Protein AF-A0A3S9HM82-F1 (afdb_monomer_lite)

Sequence (109 aa):
MNILPLSKLGRTAAMSWLTVCSAVLIFAYVQQQIPGTPVIFTYCLVALTFPLGLPFGAVVGISMTWLYTNHGLPYHPFGDLVPTWIMMVFAGYLQWFVLLPIALKRFTR

Secondary structure (DSSP, 8-state):
---S-SSHHHHHHHHHHHHHHHHHHHHHHHTTTSTTHHHHHHHHHHHHHTTTHHHHHHHHHHHHHHHHHHH-PPP-TTTTHHHHHHHHHHHHHIIIIIIHHHHHHHH--

Organism: NCBI:txid401471

pLDDT: mean 89.55, std 8.18, range [53.31, 97.69]

Foldseek 3Di:
DPLAQPDPVLNVVLVVLVVQLVVLLVQCVVCVVPPCSLVVSLVSLCVSQPPQLVVQLVVLVVVVVVCCVP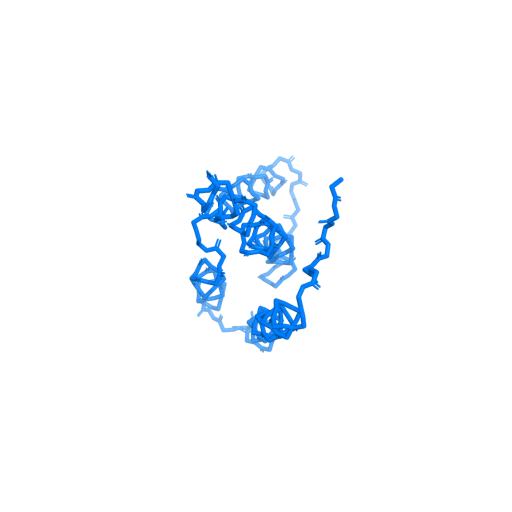VVDDDRSNVSCVVSSVRSSVNSSCVPRPVVVVVVVVVVD

Radius of gyration: 15.98 Å; chains: 1; bounding box: 43×23×45 Å

Structure (mmCIF, N/CA/C/O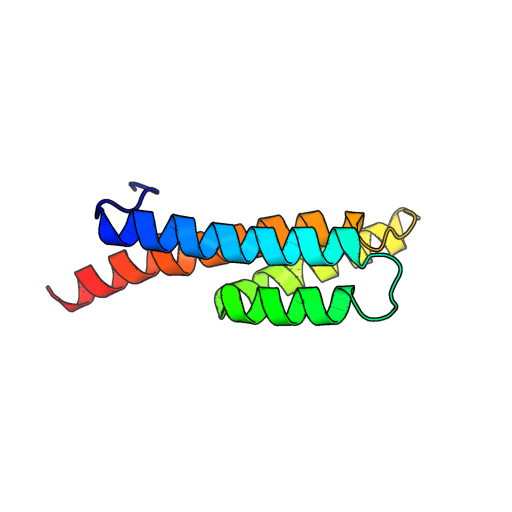 backbone):
data_AF-A0A3S9HM82-F1
#
_entry.id   AF-A0A3S9HM82-F1
#
loop_
_atom_site.group_PDB
_atom_site.id
_atom_site.type_symbol
_atom_site.label_atom_id
_atom_site.label_alt_id
_atom_site.label_comp_id
_atom_site.label_asym_id
_atom_site.label_entity_id
_atom_site.label_seq_id
_atom_site.pdbx_PDB_ins_code
_atom_site.Cartn_x
_atom_site.Cartn_y
_atom_site.Cartn_z
_atom_site.occupancy
_atom_site.B_iso_or_equiv
_atom_site.auth_seq_id
_atom_site.auth_comp_id
_atom_site.auth_asym_id
_atom_site.auth_atom_id
_atom_site.pdbx_PDB_model_num
ATOM 1 N N . MET A 1 1 ? -1.906 -2.134 23.167 1.00 53.31 1 MET A N 1
ATOM 2 C CA . MET A 1 1 ? -2.966 -1.975 22.144 1.00 53.31 1 MET A CA 1
ATOM 3 C C . MET A 1 1 ? -3.043 -3.268 21.350 1.00 53.31 1 MET A C 1
ATOM 5 O O . MET A 1 1 ? -2.026 -3.666 20.803 1.00 53.31 1 MET A O 1
ATOM 9 N N . ASN A 1 2 ? -4.191 -3.949 21.322 1.00 58.06 2 ASN A N 1
ATOM 10 C CA . ASN A 1 2 ? -4.347 -5.152 20.496 1.00 58.06 2 ASN A CA 1
ATOM 11 C C . ASN A 1 2 ? -4.474 -4.730 19.026 1.00 58.06 2 ASN A C 1
ATOM 13 O O . ASN A 1 2 ? -5.405 -4.012 18.679 1.00 58.06 2 ASN A O 1
ATOM 17 N N . ILE A 1 3 ? -3.520 -5.150 18.192 1.00 66.62 3 ILE A N 1
ATOM 18 C CA . ILE A 1 3 ? -3.411 -4.789 16.762 1.00 66.62 3 ILE A CA 1
ATOM 19 C C . ILE A 1 3 ? -4.371 -5.635 15.895 1.00 66.62 3 ILE A C 1
ATOM 21 O O . ILE A 1 3 ? -4.618 -5.338 14.727 1.00 66.62 3 ILE A O 1
ATOM 25 N N . LEU A 1 4 ? -4.936 -6.699 16.471 1.00 70.31 4 LEU A N 1
ATOM 26 C CA . LEU A 1 4 ? -5.835 -7.629 15.793 1.00 70.31 4 LEU A CA 1
ATOM 27 C C . LEU A 1 4 ? -7.310 -7.233 15.988 1.00 70.31 4 LEU A C 1
ATOM 29 O O . LEU A 1 4 ? -7.703 -6.898 17.113 1.00 70.31 4 LEU A O 1
ATOM 33 N N . PRO A 1 5 ? -8.155 -7.330 14.941 1.00 66.62 5 PRO A N 1
ATOM 34 C CA . PRO A 1 5 ? -9.588 -7.116 15.073 1.00 66.62 5 PRO A CA 1
ATOM 35 C C . PRO A 1 5 ? -10.182 -8.181 16.001 1.00 66.62 5 PRO A C 1
ATOM 37 O O . PRO A 1 5 ? -10.157 -9.376 15.713 1.00 66.62 5 PRO A O 1
ATOM 40 N N . LEU A 1 6 ? -10.725 -7.736 17.134 1.00 69.00 6 LEU A N 1
ATOM 41 C CA . LEU A 1 6 ? -11.279 -8.614 18.173 1.00 69.00 6 LEU A CA 1
ATOM 42 C C . LEU A 1 6 ? -12.597 -9.288 17.751 1.00 69.00 6 LEU A C 1
ATOM 44 O O . LEU A 1 6 ? -13.011 -10.267 18.368 1.00 69.00 6 LEU A O 1
ATOM 48 N N . SER A 1 7 ? -13.274 -8.774 16.719 1.00 79.44 7 SER A N 1
ATOM 49 C CA . SER A 1 7 ? -14.535 -9.325 16.219 1.00 79.44 7 SER A CA 1
ATOM 50 C C . SER A 1 7 ? -14.311 -10.270 15.035 1.00 79.44 7 SER A C 1
ATOM 52 O O . SER A 1 7 ? -13.494 -10.003 14.151 1.00 79.44 7 SER A O 1
ATOM 54 N N . LYS A 1 8 ? -15.094 -11.360 14.974 1.00 82.62 8 LYS A N 1
ATOM 55 C CA . LYS A 1 8 ? -15.085 -12.296 13.832 1.00 82.62 8 LYS A CA 1
ATOM 56 C C . LYS A 1 8 ? -15.338 -11.567 12.505 1.00 82.62 8 LYS A C 1
ATOM 58 O O . LYS A 1 8 ? -14.639 -11.830 11.534 1.00 82.62 8 LYS A O 1
ATOM 63 N N . LEU A 1 9 ? -16.265 -10.604 12.510 1.00 86.25 9 LEU A N 1
ATOM 64 C CA . LEU A 1 9 ? -16.599 -9.777 11.348 1.00 86.25 9 LEU A CA 1
ATOM 65 C C . LEU A 1 9 ? -15.434 -8.874 10.907 1.00 86.25 9 LEU A C 1
ATOM 67 O O . LEU A 1 9 ? -15.155 -8.758 9.718 1.00 86.25 9 LEU A O 1
ATOM 71 N N . GLY A 1 10 ? -14.719 -8.260 11.857 1.00 86.38 10 GLY A N 1
ATOM 72 C CA . GLY A 1 10 ? -13.553 -7.431 11.544 1.00 86.38 10 GLY A CA 1
ATOM 73 C C . GLY A 1 10 ? -12.416 -8.254 10.942 1.00 86.38 10 GLY A C 1
ATOM 74 O O . GLY A 1 10 ? -11.750 -7.806 10.016 1.00 86.38 10 GLY A O 1
ATOM 75 N N . ARG A 1 11 ? -12.237 -9.494 11.412 1.00 88.00 11 ARG A N 1
ATOM 76 C CA . ARG A 1 11 ? -11.240 -10.418 10.863 1.00 88.00 11 ARG A CA 1
ATOM 77 C C . ARG A 1 11 ? -11.573 -10.850 9.436 1.00 88.00 11 ARG A C 1
ATOM 79 O O . ARG A 1 11 ? -10.680 -10.851 8.597 1.00 88.00 11 ARG A O 1
ATOM 86 N N . THR A 1 12 ? -12.826 -11.202 9.144 1.00 92.25 12 THR A N 1
ATOM 87 C CA . THR A 1 12 ? -13.232 -11.570 7.776 1.00 92.25 12 THR A CA 1
ATOM 88 C C . THR A 1 12 ? -13.099 -10.392 6.820 1.00 92.25 12 THR A C 1
ATOM 90 O O . THR A 1 12 ? -12.542 -10.567 5.742 1.00 92.25 12 THR A O 1
ATOM 93 N N . ALA A 1 13 ? -13.514 -9.193 7.244 1.00 92.94 13 ALA A N 1
ATOM 94 C CA . ALA A 1 13 ? -13.362 -7.973 6.455 1.00 92.94 13 ALA A CA 1
ATOM 95 C C . ALA A 1 13 ? -11.884 -7.630 6.189 1.00 92.94 13 ALA A C 1
ATOM 97 O O . ALA A 1 13 ? -11.527 -7.274 5.069 1.00 92.94 13 ALA A O 1
ATOM 98 N N . ALA A 1 14 ? -11.008 -7.786 7.189 1.00 91.94 14 ALA A N 1
ATOM 99 C CA . ALA A 1 14 ? -9.570 -7.576 7.024 1.00 91.94 14 ALA A CA 1
ATOM 100 C C . ALA A 1 14 ? -8.948 -8.575 6.041 1.00 91.94 14 ALA A C 1
ATOM 102 O O . ALA A 1 14 ? -8.163 -8.180 5.184 1.00 91.94 14 ALA A O 1
ATOM 103 N N . MET A 1 15 ? -9.325 -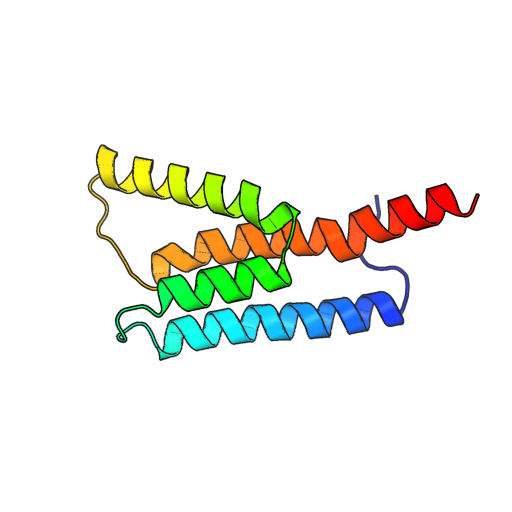9.856 6.122 1.00 94.56 15 MET A N 1
ATOM 104 C CA . MET A 1 15 ? -8.845 -10.878 5.187 1.00 94.56 15 MET A CA 1
ATOM 105 C C . MET A 1 15 ? -9.335 -10.622 3.760 1.00 94.56 15 MET A C 1
ATOM 107 O O . MET A 1 15 ? -8.538 -10.704 2.826 1.00 94.56 15 MET A O 1
ATOM 111 N N . SER A 1 16 ? -10.614 -10.279 3.571 1.00 95.94 16 SER A N 1
ATOM 112 C CA . SER A 1 16 ? -11.142 -9.958 2.240 1.00 95.94 16 SER A CA 1
ATOM 113 C C . SER A 1 16 ? -10.470 -8.716 1.662 1.00 95.94 16 SER A C 1
ATOM 115 O O . SER A 1 16 ? -10.050 -8.730 0.511 1.00 95.94 16 SER A O 1
ATOM 117 N N . TRP A 1 17 ? -10.299 -7.667 2.470 1.00 97.06 17 TRP A N 1
ATOM 118 C CA . TRP A 1 17 ? -9.624 -6.442 2.050 1.00 97.06 17 TRP A CA 1
ATOM 119 C C . TRP A 1 17 ? -8.162 -6.701 1.665 1.00 97.06 17 TRP A C 1
ATOM 121 O O . TRP A 1 17 ? -7.739 -6.306 0.581 1.00 97.06 17 TRP A O 1
ATOM 131 N N . LEU A 1 18 ? -7.419 -7.450 2.488 1.00 96.69 18 LEU A N 1
ATOM 132 C CA . LEU A 1 18 ? -6.032 -7.812 2.192 1.00 96.69 18 LEU A CA 1
ATOM 133 C C . LEU A 1 18 ? -5.929 -8.647 0.910 1.00 96.69 18 LEU A C 1
ATOM 135 O O . LEU A 1 18 ? -5.027 -8.424 0.111 1.00 96.69 18 LEU A O 1
ATOM 139 N N . THR A 1 19 ? -6.881 -9.554 0.680 1.00 97.62 19 THR A N 1
ATOM 140 C CA . THR A 1 19 ? -6.946 -10.346 -0.558 1.00 97.62 19 THR A CA 1
ATOM 141 C C . THR A 1 19 ? -7.090 -9.443 -1.782 1.00 97.62 19 THR A C 1
ATOM 143 O O . THR A 1 19 ? -6.392 -9.641 -2.774 1.00 97.62 19 THR A O 1
ATOM 146 N N . VAL A 1 20 ? -7.936 -8.409 -1.708 1.00 97.62 20 VAL A N 1
ATOM 147 C CA . VAL A 1 20 ? -8.081 -7.421 -2.788 1.00 97.62 20 VAL A CA 1
ATOM 148 C C . VAL A 1 20 ? -6.789 -6.614 -2.971 1.00 97.62 20 VAL A C 1
ATOM 150 O O . VAL A 1 20 ? -6.333 -6.448 -4.101 1.00 97.62 20 VAL A O 1
ATOM 153 N N . CYS A 1 21 ? -6.136 -6.178 -1.889 1.00 96.94 21 CYS A N 1
ATOM 154 C CA . CYS A 1 21 ? -4.835 -5.501 -1.969 1.00 96.94 21 CYS A CA 1
ATOM 155 C C . CYS A 1 21 ? -3.756 -6.378 -2.624 1.00 96.94 21 CYS A C 1
ATOM 157 O O . CYS A 1 21 ? -2.969 -5.885 -3.433 1.00 96.94 21 CYS A O 1
ATOM 159 N N . SER A 1 22 ? -3.716 -7.672 -2.303 1.00 97.62 22 SER A N 1
ATOM 160 C CA . SER A 1 22 ? -2.803 -8.632 -2.928 1.00 97.62 22 SER A CA 1
ATOM 161 C C . SER A 1 22 ? -3.143 -8.877 -4.397 1.00 97.62 22 SER A C 1
ATOM 163 O O . SER A 1 22 ? -2.232 -8.968 -5.214 1.00 97.62 22 SER A O 1
ATOM 165 N N . ALA A 1 23 ? -4.425 -8.920 -4.768 1.00 97.69 23 ALA A N 1
ATOM 166 C CA . ALA A 1 23 ? -4.841 -9.048 -6.164 1.00 97.69 23 ALA A CA 1
ATOM 167 C C . ALA A 1 23 ? -4.353 -7.865 -7.018 1.00 97.69 23 ALA A C 1
ATOM 169 O O . ALA A 1 23 ? -3.876 -8.073 -8.131 1.00 97.69 23 ALA A O 1
ATOM 170 N N . VAL A 1 24 ? -4.387 -6.641 -6.479 1.00 96.75 24 VAL A N 1
ATOM 171 C CA . VAL A 1 24 ? -3.834 -5.445 -7.141 1.00 96.75 24 VAL A CA 1
ATOM 172 C C . VAL A 1 24 ? -2.316 -5.564 -7.348 1.00 96.75 24 VAL A C 1
ATOM 174 O O . VAL A 1 24 ? -1.810 -5.197 -8.408 1.00 96.75 24 VAL A O 1
ATOM 177 N N . LEU A 1 25 ? -1.584 -6.131 -6.383 1.00 96.38 25 LEU A N 1
ATOM 178 C CA . LEU A 1 25 ? -0.144 -6.382 -6.523 1.00 96.38 25 LEU A CA 1
ATOM 179 C C . LEU A 1 25 ? 0.159 -7.457 -7.577 1.00 96.38 25 LEU A C 1
ATOM 181 O O . LEU A 1 25 ? 1.047 -7.274 -8.406 1.00 96.38 25 LEU A O 1
ATOM 185 N N . ILE A 1 26 ? -0.599 -8.556 -7.579 1.00 97.00 26 ILE A N 1
ATOM 186 C CA . ILE A 1 26 ? -0.472 -9.623 -8.582 1.00 97.00 26 ILE A CA 1
ATOM 187 C C . ILE A 1 26 ? -0.782 -9.076 -9.979 1.00 97.00 26 ILE A C 1
ATOM 189 O O . ILE A 1 26 ? -0.053 -9.362 -10.925 1.00 97.00 26 ILE A O 1
ATOM 193 N N . PHE A 1 27 ? -1.820 -8.247 -10.111 1.00 95.81 27 PHE A N 1
ATOM 194 C CA . PHE A 1 27 ? -2.138 -7.562 -11.360 1.00 95.81 27 PHE A CA 1
ATOM 195 C C . PHE A 1 27 ? -0.953 -6.725 -11.860 1.00 95.81 27 PHE A C 1
ATOM 197 O O . PHE A 1 27 ? -0.571 -6.851 -13.022 1.00 95.81 27 PHE A O 1
ATOM 204 N N . ALA A 1 28 ? -0.325 -5.935 -10.983 1.00 95.62 28 ALA A N 1
ATOM 205 C CA . ALA A 1 28 ? 0.855 -5.151 -11.344 1.00 95.62 28 ALA A CA 1
ATOM 206 C C . ALA A 1 28 ? 2.048 -6.023 -11.763 1.00 95.62 28 ALA A C 1
ATOM 208 O O . ALA A 1 28 ? 2.763 -5.658 -12.693 1.00 95.62 28 ALA A O 1
ATOM 209 N N . TYR A 1 29 ? 2.240 -7.182 -11.128 1.00 96.00 29 TYR A N 1
ATOM 210 C CA . TYR A 1 29 ? 3.284 -8.137 -11.505 1.00 96.00 29 TYR A CA 1
ATOM 211 C C . TYR A 1 29 ? 3.056 -8.722 -12.903 1.00 96.00 29 TYR A C 1
ATOM 213 O O . TYR A 1 29 ? 3.960 -8.723 -13.739 1.00 96.00 29 TYR A O 1
ATOM 221 N N . VAL A 1 30 ? 1.835 -9.191 -13.175 1.00 96.88 30 VAL A N 1
ATOM 222 C CA . VAL A 1 30 ? 1.471 -9.787 -14.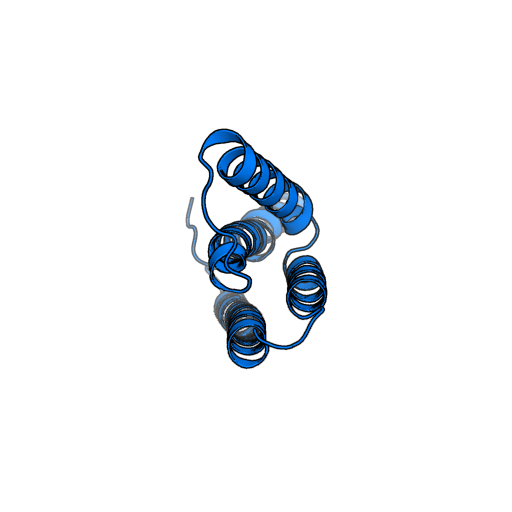469 1.00 96.88 30 VAL A CA 1
ATOM 223 C C . VAL A 1 30 ? 1.550 -8.748 -15.589 1.00 96.88 30 VAL A C 1
ATOM 225 O O . VAL A 1 30 ? 2.044 -9.050 -16.671 1.00 96.88 30 VAL A O 1
ATOM 228 N N . GLN A 1 31 ? 1.121 -7.512 -15.324 1.00 95.25 31 GLN A N 1
ATOM 229 C CA . GLN A 1 31 ? 1.051 -6.435 -16.316 1.00 95.25 31 GLN A CA 1
ATOM 230 C C . GLN A 1 31 ? 2.262 -5.492 -16.300 1.00 95.25 31 GLN A C 1
ATOM 232 O O . GLN A 1 31 ? 2.189 -4.381 -16.828 1.00 95.25 31 GLN A O 1
ATOM 237 N N . GLN A 1 32 ? 3.392 -5.910 -15.724 1.00 92.75 32 GLN A N 1
ATOM 238 C CA . GLN A 1 32 ? 4.577 -5.057 -15.558 1.00 92.75 32 GLN A CA 1
ATOM 239 C C . GLN A 1 32 ? 5.185 -4.547 -16.879 1.00 92.75 32 GLN A C 1
ATOM 241 O O . GLN A 1 32 ? 5.930 -3.572 -16.867 1.00 92.75 32 GLN A O 1
ATOM 246 N N . GLN A 1 33 ? 4.878 -5.191 -18.012 1.00 92.50 33 GLN A N 1
ATOM 247 C CA . GLN A 1 33 ? 5.350 -4.779 -19.340 1.00 92.50 33 GLN A CA 1
ATOM 248 C C . GLN A 1 33 ? 4.431 -3.756 -20.026 1.00 92.50 33 GLN A C 1
ATOM 250 O O . GLN A 1 33 ? 4.848 -3.132 -21.000 1.00 92.50 33 GLN A O 1
ATOM 255 N N . ILE A 1 34 ? 3.192 -3.576 -19.550 1.00 93.31 34 ILE A N 1
ATOM 256 C CA . ILE A 1 34 ? 2.242 -2.639 -20.156 1.00 93.31 34 ILE A CA 1
ATOM 257 C C . ILE A 1 34 ? 2.516 -1.219 -19.634 1.00 93.31 34 ILE A C 1
ATOM 259 O O . ILE A 1 34 ? 2.465 -0.986 -18.419 1.00 93.31 34 ILE A O 1
ATOM 263 N N . PRO A 1 35 ? 2.758 -0.237 -20.523 1.00 89.69 35 PRO A N 1
ATOM 264 C CA . PRO A 1 35 ? 2.866 1.161 -20.127 1.00 89.69 35 PRO A CA 1
ATOM 265 C C . PRO A 1 35 ? 1.585 1.633 -19.421 1.00 89.69 35 PRO A C 1
ATOM 267 O O . PRO A 1 35 ? 0.484 1.460 -19.934 1.00 89.69 35 PRO A O 1
ATOM 270 N N . GLY A 1 36 ? 1.723 2.240 -18.240 1.00 89.38 36 GLY A N 1
ATOM 271 C CA . GLY A 1 36 ? 0.594 2.761 -17.454 1.00 89.38 36 GLY A CA 1
ATOM 272 C C . GLY A 1 36 ? 0.096 1.854 -16.322 1.00 89.38 36 GLY A C 1
ATOM 273 O O . GLY A 1 36 ? -0.629 2.333 -15.449 1.00 89.38 36 GLY A O 1
ATOM 274 N N . THR A 1 37 ? 0.545 0.596 -16.240 1.00 93.50 37 THR A N 1
ATOM 275 C CA . THR A 1 37 ? 0.239 -0.300 -15.107 1.00 93.50 37 THR A CA 1
ATOM 276 C C . THR A 1 37 ? 0.569 0.314 -13.734 1.00 93.50 37 THR A C 1
ATOM 278 O O . THR A 1 37 ? -0.286 0.226 -12.849 1.00 93.50 37 THR A O 1
ATOM 281 N N . PRO A 1 38 ? 1.717 1.000 -13.524 1.00 91.50 38 PRO A N 1
ATOM 282 C CA . PRO A 1 38 ? 2.028 1.640 -12.238 1.00 91.50 38 PRO A CA 1
ATOM 283 C C . PRO A 1 38 ? 0.989 2.680 -11.796 1.00 91.50 38 PRO A C 1
ATOM 285 O O . PRO A 1 38 ? 0.687 2.810 -10.608 1.00 91.50 38 PRO A O 1
ATOM 288 N N . VAL A 1 39 ? 0.409 3.405 -12.756 1.00 91.88 39 VAL A N 1
ATOM 289 C CA . VAL A 1 39 ? -0.588 4.451 -12.502 1.00 91.88 39 VAL A CA 1
ATOM 290 C C . VAL A 1 39 ? -1.905 3.822 -12.053 1.00 91.88 39 VAL A C 1
ATOM 292 O O . VAL A 1 39 ? -2.449 4.204 -11.019 1.00 91.88 39 VAL A O 1
ATOM 295 N N . ILE A 1 40 ? -2.380 2.805 -12.781 1.00 95.12 40 ILE A N 1
ATOM 296 C CA . ILE A 1 40 ? -3.598 2.055 -12.429 1.00 95.12 40 ILE A CA 1
ATOM 297 C C . ILE A 1 40 ? -3.437 1.398 -11.056 1.00 95.12 40 ILE A C 1
ATOM 299 O O . ILE A 1 40 ? -4.305 1.548 -10.197 1.00 95.12 40 ILE A O 1
ATOM 303 N N . PHE A 1 41 ? -2.301 0.733 -10.824 1.00 94.88 41 PHE A N 1
ATOM 304 C CA . PHE A 1 41 ? -1.950 0.144 -9.535 1.00 94.88 41 PHE A CA 1
ATOM 305 C C . PHE A 1 41 ? -2.068 1.168 -8.400 1.00 94.88 41 PHE A C 1
ATOM 307 O O . PHE A 1 41 ? -2.731 0.907 -7.395 1.00 94.88 41 PHE A O 1
ATOM 314 N N . THR A 1 42 ? -1.481 2.352 -8.587 1.00 92.19 42 THR A N 1
ATOM 315 C CA . THR A 1 42 ? -1.479 3.406 -7.569 1.00 92.19 42 THR A CA 1
ATOM 316 C C . THR A 1 42 ? -2.889 3.920 -7.289 1.00 92.19 42 THR A C 1
ATOM 318 O O . THR A 1 42 ? -3.267 4.030 -6.125 1.00 92.19 42 THR A O 1
ATOM 321 N N . TYR A 1 43 ? -3.711 4.163 -8.315 1.00 94.19 43 TYR A N 1
ATOM 322 C CA . TYR A 1 43 ? -5.100 4.595 -8.119 1.00 94.19 43 TYR A CA 1
ATOM 323 C C . TYR A 1 43 ? -5.954 3.548 -7.397 1.00 94.19 43 TYR A C 1
ATOM 325 O O . TYR A 1 43 ? -6.675 3.891 -6.458 1.00 94.19 43 TYR A O 1
ATOM 333 N N . CYS A 1 44 ? -5.850 2.273 -7.784 1.00 96.00 44 CYS A N 1
ATOM 334 C CA . CYS A 1 44 ? -6.549 1.186 -7.101 1.00 96.00 44 CYS A CA 1
ATOM 335 C C . CYS A 1 44 ? -6.120 1.088 -5.634 1.00 96.00 44 CYS A C 1
ATOM 337 O O . CYS A 1 44 ? -6.959 0.960 -4.742 1.00 96.00 44 CYS A O 1
ATOM 339 N N . LEU A 1 45 ? -4.816 1.185 -5.371 1.00 95.31 45 LEU A N 1
ATOM 340 C CA . LEU A 1 45 ? -4.290 1.088 -4.020 1.00 95.31 45 LEU A CA 1
ATOM 341 C C . LEU A 1 45 ? -4.699 2.286 -3.159 1.00 95.31 45 LEU A C 1
ATOM 343 O O . LEU A 1 45 ? -5.092 2.095 -2.008 1.00 95.31 45 LEU A O 1
ATOM 347 N N . VAL A 1 46 ? -4.683 3.501 -3.716 1.00 94.44 46 VAL A N 1
ATOM 348 C CA . VAL A 1 46 ? -5.199 4.709 -3.059 1.00 94.44 46 VAL A CA 1
ATOM 349 C C . VAL A 1 46 ? -6.667 4.525 -2.697 1.00 94.44 46 VAL A C 1
ATOM 351 O O . VAL A 1 46 ? -7.020 4.753 -1.548 1.00 94.44 46 VAL A O 1
ATOM 354 N N . ALA A 1 47 ? -7.510 4.044 -3.613 1.00 95.19 47 ALA A N 1
ATOM 355 C CA . ALA A 1 47 ? -8.928 3.819 -3.326 1.00 95.19 47 ALA A CA 1
ATOM 356 C C . ALA A 1 47 ? -9.147 2.840 -2.155 1.00 95.19 47 ALA A C 1
ATOM 358 O O . ALA A 1 47 ? -10.019 3.061 -1.318 1.00 95.19 47 ALA A O 1
ATOM 359 N N . LEU A 1 48 ? -8.322 1.791 -2.050 1.00 94.75 48 LEU A N 1
ATOM 360 C CA . LEU A 1 48 ? -8.407 0.793 -0.974 1.00 94.75 48 LEU A CA 1
ATOM 361 C C . LEU A 1 48 ? -7.876 1.290 0.379 1.00 94.75 48 LEU A C 1
ATOM 363 O O . LEU A 1 48 ? -8.272 0.771 1.425 1.00 94.75 48 LEU A O 1
ATOM 367 N N . THR A 1 49 ? -6.963 2.260 0.368 1.00 95.38 49 THR A N 1
ATOM 368 C CA . THR A 1 49 ? -6.210 2.716 1.551 1.00 95.38 49 THR A CA 1
ATOM 369 C C . THR A 1 49 ? -6.539 4.157 1.955 1.00 95.38 49 THR A C 1
ATOM 371 O O . THR A 1 49 ? -6.002 4.658 2.942 1.00 95.38 49 THR A O 1
ATOM 374 N N . PHE A 1 50 ? -7.428 4.831 1.224 1.00 92.44 50 PHE A N 1
ATOM 375 C CA . PHE A 1 50 ? -7.841 6.208 1.482 1.00 92.44 50 PHE A CA 1
ATOM 376 C C . PHE A 1 50 ? -8.475 6.370 2.875 1.00 92.44 50 PHE A C 1
ATOM 378 O O . PHE A 1 50 ? -9.252 5.501 3.275 1.00 92.44 50 PHE A O 1
ATOM 385 N N . PRO A 1 51 ? -8.260 7.504 3.575 1.00 92.56 51 PRO A N 1
ATOM 386 C CA . PRO A 1 51 ? -7.381 8.626 3.210 1.00 92.56 51 PRO A CA 1
ATOM 387 C C . PRO A 1 51 ? -5.894 8.453 3.532 1.00 92.56 51 PRO A C 1
ATOM 389 O O . PRO A 1 51 ? -5.072 9.074 2.862 1.00 92.56 51 PRO A O 1
ATOM 392 N N . LEU A 1 52 ? -5.517 7.639 4.522 1.00 90.19 52 LEU A N 1
ATOM 393 C CA . LEU A 1 52 ? -4.133 7.572 5.010 1.00 90.19 52 LEU A CA 1
ATOM 394 C C . LEU A 1 52 ? -3.156 6.982 3.991 1.00 90.19 52 LEU A C 1
ATOM 396 O O . LEU A 1 52 ? -1.968 7.279 4.053 1.00 90.19 52 LEU A O 1
ATOM 400 N N . GLY A 1 53 ? -3.624 6.216 3.010 1.00 84.25 53 GLY A N 1
ATOM 401 C CA . GLY A 1 53 ? -2.779 5.723 1.927 1.00 84.25 53 GLY A CA 1
ATOM 402 C C . GLY A 1 53 ? -2.070 6.825 1.137 1.00 84.25 53 GLY A C 1
ATOM 403 O O . GLY A 1 53 ? -0.918 6.647 0.758 1.00 84.25 53 GLY A O 1
ATOM 404 N N . LEU A 1 54 ? -2.713 7.980 0.926 1.00 88.75 54 LEU A N 1
ATOM 405 C CA . LEU A 1 54 ? -2.147 9.091 0.150 1.00 88.75 54 LEU A CA 1
ATOM 406 C C . LEU A 1 54 ? -0.868 9.685 0.760 1.00 88.75 54 LEU A C 1
ATOM 408 O O . LEU A 1 54 ? 0.151 9.693 0.069 1.00 88.75 54 LEU A O 1
ATOM 412 N N . PRO A 1 55 ? -0.864 10.174 2.019 1.00 92.12 55 PRO A N 1
ATOM 413 C CA . PRO A 1 55 ? 0.341 10.753 2.605 1.00 92.12 55 PRO A CA 1
ATOM 414 C C . PRO A 1 55 ? 1.475 9.729 2.716 1.00 92.12 55 PRO A C 1
ATOM 416 O O . PRO A 1 55 ? 2.621 10.068 2.436 1.00 92.12 55 PRO A O 1
ATOM 419 N N . PHE A 1 56 ? 1.177 8.468 3.047 1.00 89.81 56 PHE A N 1
ATOM 420 C CA . PHE A 1 56 ? 2.203 7.423 3.107 1.00 89.81 56 PHE A CA 1
ATOM 421 C C . PHE A 1 56 ? 2.759 7.072 1.722 1.00 89.81 56 PHE A C 1
ATOM 423 O O . PHE A 1 56 ? 3.973 6.953 1.569 1.00 89.81 56 PHE A O 1
ATOM 430 N N . GLY A 1 57 ? 1.903 6.968 0.703 1.00 88.31 57 GLY A N 1
ATOM 431 C CA . GLY A 1 57 ? 2.330 6.760 -0.680 1.00 88.31 57 GLY A CA 1
ATOM 432 C C . GLY A 1 57 ? 3.200 7.907 -1.199 1.00 88.31 57 GLY A C 1
ATOM 433 O O . GLY A 1 57 ? 4.237 7.661 -1.810 1.00 88.31 57 GLY A O 1
ATOM 434 N N . ALA A 1 58 ? 2.839 9.157 -0.887 1.00 90.25 58 ALA A N 1
ATOM 435 C CA . ALA A 1 58 ? 3.627 10.334 -1.252 1.00 90.25 58 ALA A CA 1
ATOM 436 C C . ALA A 1 58 ? 5.017 10.324 -0.600 1.00 90.25 58 ALA A C 1
ATOM 438 O O . ALA A 1 58 ? 6.012 10.563 -1.281 1.00 90.25 58 ALA A O 1
ATOM 439 N N . VAL A 1 59 ? 5.100 9.992 0.695 1.00 92.88 59 VAL A N 1
ATOM 440 C CA . VAL A 1 59 ? 6.383 9.863 1.405 1.00 92.88 59 VAL A CA 1
ATOM 441 C C . VAL A 1 59 ? 7.270 8.819 0.730 1.00 92.88 59 VAL A C 1
ATOM 443 O O . VAL A 1 59 ? 8.423 9.117 0.430 1.00 92.88 59 VAL A O 1
ATOM 446 N N . VAL A 1 60 ? 6.734 7.634 0.421 1.00 90.81 60 VAL A N 1
ATOM 447 C CA . VAL A 1 60 ? 7.507 6.585 -0.263 1.00 90.81 60 VAL A CA 1
ATOM 448 C C . VAL A 1 60 ? 7.961 7.040 -1.649 1.00 90.81 60 VAL A C 1
ATOM 450 O O . VAL A 1 60 ? 9.131 6.867 -1.982 1.00 90.81 60 VAL A O 1
ATOM 453 N N . GLY A 1 61 ? 7.083 7.670 -2.434 1.00 88.44 61 GLY A N 1
ATOM 454 C CA . GLY A 1 61 ? 7.428 8.181 -3.762 1.00 88.44 61 GLY A CA 1
ATOM 455 C C . GLY A 1 61 ? 8.557 9.217 -3.728 1.00 88.44 61 GLY A C 1
ATOM 456 O O . GLY A 1 61 ? 9.489 9.144 -4.531 1.00 88.44 61 GLY A O 1
ATOM 457 N N . ILE A 1 62 ? 8.524 10.139 -2.761 1.00 91.88 62 ILE A N 1
ATOM 458 C CA . ILE A 1 62 ? 9.588 11.132 -2.552 1.00 91.88 62 ILE A CA 1
ATOM 459 C C . ILE A 1 62 ? 10.894 10.441 -2.144 1.00 91.88 62 ILE A C 1
ATOM 461 O O . ILE A 1 62 ? 11.942 10.730 -2.722 1.00 91.88 62 ILE A O 1
ATOM 465 N N . SER A 1 63 ? 10.845 9.502 -1.193 1.00 90.56 63 SER A N 1
ATOM 466 C CA . SER A 1 63 ? 12.029 8.759 -0.743 1.00 90.56 63 SER A CA 1
ATOM 467 C C . SER A 1 63 ? 12.672 7.946 -1.867 1.00 90.56 63 SER A C 1
ATOM 469 O O . SER A 1 63 ? 13.893 7.961 -2.006 1.00 90.56 63 SER A O 1
ATOM 471 N N . MET A 1 64 ? 11.869 7.283 -2.702 1.00 88.00 64 MET A N 1
ATOM 472 C CA . MET A 1 64 ? 12.362 6.514 -3.847 1.00 88.00 64 MET A CA 1
ATOM 473 C C . MET A 1 64 ? 12.973 7.427 -4.912 1.00 88.00 64 MET A C 1
ATOM 475 O O . MET A 1 64 ? 14.082 7.178 -5.375 1.00 88.00 64 MET A O 1
ATOM 479 N N . THR A 1 65 ? 12.322 8.551 -5.223 1.00 87.69 65 THR A N 1
ATOM 480 C CA . THR A 1 65 ? 12.865 9.558 -6.153 1.00 87.69 65 THR A CA 1
ATOM 481 C C . THR A 1 65 ? 14.216 10.094 -5.677 1.00 87.69 65 THR A C 1
ATOM 483 O O . THR A 1 65 ? 15.157 10.216 -6.465 1.00 87.69 65 THR A O 1
ATOM 486 N N . TRP A 1 66 ? 14.340 10.378 -4.378 1.00 90.31 66 TRP A N 1
ATOM 487 C CA . TRP A 1 66 ? 15.599 10.805 -3.774 1.00 90.31 66 TRP A CA 1
ATOM 488 C C . TRP A 1 66 ? 16.684 9.724 -3.892 1.00 90.31 66 TRP A C 1
ATOM 490 O O . TRP A 1 66 ? 17.817 10.049 -4.247 1.00 90.31 66 TRP A O 1
ATOM 500 N N . LEU A 1 67 ? 16.343 8.449 -3.673 1.00 87.94 67 LEU A N 1
ATOM 501 C CA . LEU A 1 67 ? 17.272 7.326 -3.833 1.00 87.94 67 LEU A CA 1
ATOM 502 C C . LEU A 1 67 ? 17.767 7.183 -5.279 1.00 87.94 67 LEU A C 1
ATOM 504 O O . LEU A 1 67 ? 18.976 7.107 -5.490 1.00 87.94 6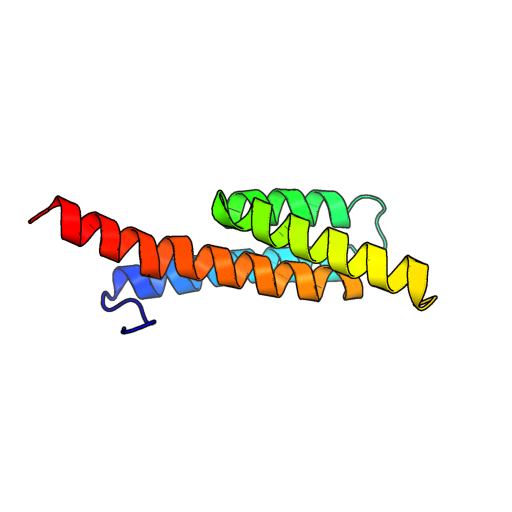7 LEU A O 1
ATOM 508 N N . TYR A 1 68 ? 16.878 7.205 -6.278 1.00 88.12 68 TYR A N 1
ATOM 509 C CA . TYR A 1 68 ? 17.287 7.100 -7.687 1.00 88.12 68 TYR A CA 1
ATOM 510 C C . TYR A 1 68 ? 18.191 8.259 -8.108 1.00 88.12 68 TYR A C 1
ATOM 512 O O . TYR A 1 68 ? 19.214 8.043 -8.754 1.00 88.12 68 TYR A O 1
ATOM 520 N N . THR A 1 69 ? 17.844 9.480 -7.692 1.00 88.44 69 THR A N 1
ATOM 521 C CA . THR A 1 69 ? 18.571 10.691 -8.093 1.00 88.44 69 THR A CA 1
ATOM 522 C C . THR A 1 69 ? 19.966 10.764 -7.466 1.00 88.44 69 THR A C 1
ATOM 524 O O . THR A 1 69 ? 20.909 11.174 -8.136 1.00 88.44 69 THR A O 1
ATOM 527 N N . ASN A 1 70 ? 20.122 10.362 -6.198 1.00 91.44 70 ASN A N 1
ATOM 528 C CA . ASN A 1 70 ? 21.389 10.520 -5.470 1.00 91.44 70 ASN A CA 1
ATOM 529 C C . ASN A 1 70 ? 22.289 9.277 -5.496 1.00 91.44 70 ASN A C 1
ATOM 531 O O . ASN A 1 70 ? 23.501 9.406 -5.341 1.00 91.44 70 ASN A O 1
ATOM 535 N N . HIS A 1 71 ? 21.723 8.082 -5.685 1.00 88.75 71 HIS A N 1
ATOM 536 C CA . HIS A 1 71 ? 22.470 6.820 -5.632 1.00 88.75 71 HIS A CA 1
ATOM 537 C C . HIS A 1 71 ? 22.542 6.079 -6.974 1.00 88.75 71 HIS A C 1
ATOM 539 O O . HIS A 1 71 ? 23.135 5.004 -7.032 1.00 88.75 71 HIS A O 1
ATOM 545 N N . GLY A 1 72 ? 21.970 6.632 -8.052 1.00 85.75 72 GLY A N 1
ATOM 546 C CA . GLY A 1 72 ? 22.081 6.072 -9.405 1.00 85.75 72 GLY A CA 1
ATOM 547 C C . GLY A 1 72 ? 21.465 4.679 -9.557 1.00 85.75 72 GLY A C 1
ATOM 548 O O . GLY A 1 72 ? 21.900 3.899 -10.403 1.00 85.75 72 GLY A O 1
ATOM 549 N N . LEU A 1 73 ? 20.487 4.339 -8.712 1.00 84.31 73 LEU A N 1
ATOM 550 C CA . LEU A 1 73 ? 19.828 3.037 -8.751 1.00 84.31 73 LEU A CA 1
ATOM 551 C C . LEU A 1 73 ? 18.999 2.891 -10.042 1.00 84.31 73 LEU A C 1
ATOM 553 O O . LEU A 1 73 ? 18.318 3.842 -10.436 1.00 84.31 73 LEU A O 1
ATOM 557 N N . PRO A 1 74 ? 19.027 1.719 -10.702 1.00 84.25 74 PRO A N 1
ATOM 558 C CA . PRO A 1 74 ? 18.195 1.468 -11.871 1.00 84.25 74 PRO A CA 1
ATOM 559 C C . PRO A 1 74 ? 16.712 1.411 -11.482 1.00 84.25 74 PRO A C 1
ATOM 561 O O . PRO A 1 74 ? 16.348 0.835 -10.457 1.00 84.25 74 PRO A O 1
ATOM 564 N N . TYR A 1 75 ? 15.858 1.992 -12.326 1.00 81.81 75 TYR A N 1
ATOM 565 C CA . TYR A 1 75 ? 14.404 1.941 -12.172 1.00 81.81 75 TYR A CA 1
ATOM 566 C C . TYR A 1 75 ? 13.862 0.559 -12.560 1.00 81.81 75 TYR A C 1
ATOM 568 O O . TYR A 1 75 ? 14.131 0.062 -13.658 1.00 81.81 75 TYR A O 1
ATOM 576 N N . HIS A 1 76 ? 13.056 -0.036 -11.683 1.00 84.88 76 HIS A N 1
ATOM 577 C CA . HIS A 1 76 ? 12.397 -1.321 -11.886 1.00 84.88 76 HIS A CA 1
ATOM 578 C C . HIS A 1 76 ? 10.873 -1.169 -11.736 1.00 84.88 76 HIS A C 1
ATOM 580 O O . HIS A 1 76 ? 10.369 -1.144 -10.612 1.00 84.88 76 HIS A O 1
ATOM 586 N N . PRO A 1 77 ? 10.100 -1.179 -12.845 1.00 81.19 77 PRO A N 1
ATOM 587 C CA . PRO A 1 77 ? 8.678 -0.822 -12.845 1.00 81.19 77 PRO A CA 1
ATOM 588 C C . PRO A 1 77 ? 7.809 -1.548 -11.816 1.00 81.19 77 PRO A C 1
ATOM 590 O O . PRO A 1 77 ? 6.890 -0.947 -11.271 1.00 81.19 77 PRO A O 1
ATOM 593 N N . PHE A 1 78 ? 8.076 -2.831 -11.550 1.00 89.19 78 PHE A N 1
ATOM 594 C CA . PHE A 1 78 ? 7.363 -3.600 -10.526 1.00 89.19 78 PHE A CA 1
ATOM 595 C C . PHE A 1 78 ? 8.049 -3.550 -9.156 1.00 89.19 78 PHE A C 1
ATOM 597 O O . PHE A 1 78 ? 7.378 -3.369 -8.141 1.00 89.19 78 PHE A O 1
ATOM 604 N N . GLY A 1 79 ? 9.377 -3.709 -9.118 1.00 89.44 79 GLY A N 1
ATOM 605 C CA . GLY A 1 79 ? 10.142 -3.746 -7.867 1.00 89.44 79 GLY A CA 1
ATOM 606 C C . GLY A 1 79 ? 9.943 -2.483 -7.030 1.00 89.44 79 GLY A C 1
ATOM 607 O O . GLY A 1 79 ? 9.750 -2.566 -5.819 1.00 89.44 79 GLY A O 1
ATOM 608 N N . ASP A 1 80 ? 9.852 -1.339 -7.699 1.00 89.06 80 ASP A N 1
ATOM 609 C CA . ASP A 1 80 ? 9.693 -0.025 -7.077 1.00 89.06 80 ASP A CA 1
ATOM 610 C C . ASP A 1 80 ? 8.274 0.209 -6.522 1.00 89.06 80 ASP A C 1
ATOM 612 O O . ASP A 1 80 ? 8.052 1.077 -5.674 1.00 89.06 80 ASP A O 1
ATOM 616 N N . LEU A 1 81 ? 7.294 -0.601 -6.943 1.00 91.44 81 LEU A N 1
ATOM 617 C CA . LEU A 1 81 ? 5.921 -0.552 -6.431 1.00 91.44 81 LEU A CA 1
ATOM 618 C C . LEU A 1 81 ? 5.751 -1.328 -5.125 1.00 91.44 81 LEU A C 1
ATOM 620 O O . LEU A 1 81 ? 4.845 -1.017 -4.351 1.00 91.44 81 LEU A O 1
ATOM 624 N N . VAL A 1 82 ? 6.611 -2.312 -4.848 1.00 94.19 82 VAL A N 1
ATOM 625 C CA . VAL A 1 82 ? 6.499 -3.168 -3.658 1.00 94.19 82 VAL A CA 1
ATOM 626 C C . VAL A 1 82 ? 6.625 -2.367 -2.352 1.00 94.19 82 VAL A C 1
ATOM 628 O O . VAL A 1 82 ? 5.759 -2.529 -1.489 1.00 94.19 82 VAL A O 1
ATOM 631 N N . PRO A 1 83 ? 7.607 -1.457 -2.176 1.00 92.75 83 PRO A N 1
ATOM 632 C CA . PRO A 1 83 ? 7.681 -0.624 -0.974 1.00 92.75 83 PRO A CA 1
ATOM 633 C C . PRO A 1 83 ? 6.432 0.244 -0.781 1.00 92.75 83 PRO A C 1
ATOM 635 O O . PRO A 1 83 ? 5.903 0.342 0.329 1.00 92.75 83 PRO A O 1
ATOM 638 N N . THR A 1 84 ? 5.923 0.824 -1.871 1.00 92.75 84 THR A N 1
ATOM 639 C CA . THR A 1 84 ? 4.694 1.629 -1.871 1.00 92.75 84 THR A CA 1
ATOM 640 C C . THR A 1 84 ? 3.494 0.786 -1.447 1.00 92.75 84 THR A C 1
ATOM 642 O O . THR A 1 84 ? 2.723 1.206 -0.584 1.00 92.75 84 THR A O 1
ATOM 645 N N . TRP A 1 85 ? 3.380 -0.437 -1.977 1.00 95.94 85 TRP A N 1
ATOM 646 C CA . TRP A 1 85 ? 2.350 -1.397 -1.587 1.00 95.94 85 TRP A CA 1
ATOM 647 C C . TRP A 1 85 ? 2.363 -1.665 -0.084 1.00 95.94 85 TRP A C 1
ATOM 649 O O . TRP A 1 85 ? 1.346 -1.475 0.580 1.00 95.94 85 TRP A O 1
ATOM 659 N N . ILE A 1 86 ? 3.523 -2.055 0.458 1.00 95.56 86 ILE A N 1
ATOM 660 C CA . ILE A 1 86 ? 3.680 -2.406 1.874 1.00 95.56 86 ILE A CA 1
ATOM 661 C C . ILE A 1 86 ? 3.233 -1.241 2.758 1.00 95.56 86 ILE A C 1
ATOM 663 O O . ILE A 1 86 ? 2.422 -1.428 3.664 1.00 95.56 86 ILE A O 1
ATOM 667 N N . MET A 1 87 ? 3.729 -0.036 2.479 1.00 94.62 87 MET A N 1
ATOM 668 C CA . MET A 1 87 ? 3.473 1.135 3.315 1.00 94.62 87 MET A CA 1
ATOM 669 C C . MET A 1 87 ? 2.014 1.583 3.256 1.00 94.62 87 MET A C 1
ATOM 671 O O . MET A 1 87 ? 1.412 1.854 4.296 1.00 94.62 87 MET A O 1
ATOM 675 N N . MET A 1 88 ? 1.414 1.622 2.065 1.00 95.31 88 MET A N 1
ATOM 676 C CA . MET A 1 88 ? 0.015 2.020 1.914 1.00 95.31 88 MET A CA 1
ATOM 677 C C . MET A 1 88 ? -0.943 0.977 2.495 1.00 95.31 88 MET A C 1
ATOM 679 O O . MET A 1 88 ? -1.895 1.350 3.179 1.00 95.31 88 MET A O 1
ATOM 68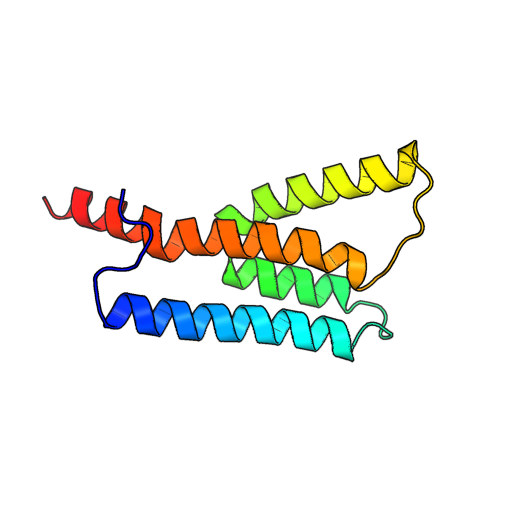3 N N . VAL A 1 89 ? -0.693 -0.321 2.285 1.00 96.31 89 VAL A N 1
ATOM 684 C CA . VAL A 1 89 ? -1.503 -1.399 2.877 1.00 96.31 89 VAL A CA 1
ATOM 685 C C . VAL A 1 89 ? -1.368 -1.395 4.397 1.00 96.31 89 VAL A C 1
ATOM 687 O O . VAL A 1 89 ? -2.366 -1.509 5.105 1.00 96.31 89 VAL A O 1
ATOM 690 N N . PHE A 1 90 ? -0.165 -1.195 4.932 1.00 94.62 90 PHE A N 1
ATOM 691 C CA . PHE A 1 90 ? 0.029 -1.072 6.373 1.00 94.62 90 PHE A CA 1
ATOM 692 C C . PHE A 1 90 ? -0.744 0.123 6.955 1.00 94.62 90 PHE A C 1
ATOM 694 O O . PHE A 1 90 ? -1.492 -0.035 7.923 1.00 94.62 90 PHE A O 1
ATOM 701 N N . ALA A 1 91 ? -0.638 1.299 6.330 1.00 93.81 91 ALA A N 1
ATOM 702 C CA . ALA A 1 91 ? -1.371 2.494 6.741 1.00 93.81 91 ALA A CA 1
ATOM 703 C C . ALA A 1 91 ? -2.895 2.301 6.650 1.00 93.81 91 ALA A C 1
ATOM 705 O O . ALA A 1 91 ? -3.619 2.629 7.592 1.00 93.81 91 ALA A O 1
ATOM 706 N N . GLY A 1 92 ? -3.384 1.710 5.556 1.00 94.50 92 GLY A N 1
ATOM 707 C CA . GLY A 1 92 ? -4.798 1.391 5.361 1.00 94.50 92 GLY A CA 1
ATOM 708 C C . GLY A 1 92 ? -5.320 0.382 6.385 1.00 94.50 92 GLY A C 1
ATOM 709 O O . GLY A 1 92 ? -6.409 0.565 6.929 1.00 94.50 92 GLY A O 1
ATOM 710 N N . TYR A 1 93 ? -4.528 -0.638 6.728 1.00 94.31 93 TYR A N 1
ATOM 711 C CA . TYR A 1 93 ? -4.894 -1.601 7.764 1.00 94.31 93 TYR A CA 1
ATOM 712 C C . TYR A 1 93 ? -5.052 -0.917 9.126 1.00 94.31 93 TYR A C 1
ATOM 714 O O . TYR A 1 93 ? -6.070 -1.097 9.804 1.00 94.31 93 TYR A O 1
ATOM 722 N N . LEU A 1 94 ? -4.070 -0.094 9.512 1.00 93.06 94 LEU A N 1
ATOM 723 C CA . LEU A 1 94 ? -4.136 0.678 10.751 1.00 93.06 94 LEU A CA 1
ATOM 724 C C . LEU A 1 94 ? -5.350 1.607 10.759 1.00 93.06 94 LEU A C 1
ATOM 726 O O . LEU A 1 94 ? -6.043 1.693 11.770 1.00 93.06 94 LEU A O 1
ATOM 730 N N . GLN A 1 95 ? -5.656 2.254 9.637 1.00 93.44 95 GLN A N 1
ATOM 731 C CA . GLN A 1 95 ? -6.822 3.116 9.511 1.00 93.44 95 GLN A CA 1
ATOM 732 C C . GLN A 1 95 ? -8.137 2.362 9.749 1.00 93.44 95 GLN A C 1
ATOM 734 O O . GLN A 1 95 ? -8.916 2.736 10.628 1.00 93.44 95 GLN A O 1
ATOM 739 N N . TRP A 1 96 ? -8.389 1.313 8.964 1.00 92.06 96 TRP A N 1
ATOM 740 C CA . TRP A 1 96 ? -9.694 0.658 8.888 1.00 92.06 96 TRP A CA 1
ATOM 741 C C . TRP A 1 96 ? -9.956 -0.303 10.043 1.00 92.06 96 TRP A C 1
ATOM 743 O O . TRP A 1 96 ? -11.085 -0.386 10.526 1.00 92.06 96 TRP A O 1
ATOM 753 N N . PHE A 1 97 ? -8.931 -1.019 10.509 1.00 91.81 97 PHE A N 1
ATOM 754 C CA . PHE A 1 97 ? -9.107 -2.126 11.454 1.00 91.81 97 PHE A CA 1
ATOM 755 C C . PHE A 1 97 ? -8.575 -1.831 12.857 1.00 91.81 97 PHE A C 1
ATOM 757 O O . PHE A 1 97 ? -8.902 -2.570 13.787 1.00 91.81 97 PHE A O 1
ATOM 764 N N . VAL A 1 98 ? -7.816 -0.743 13.039 1.00 90.25 98 VAL A N 1
ATOM 765 C CA . VAL A 1 98 ? -7.306 -0.323 14.355 1.00 90.25 98 VAL A CA 1
ATOM 766 C C . VAL A 1 98 ? -7.895 1.022 14.777 1.00 90.25 98 VAL A C 1
ATOM 768 O O . VAL A 1 98 ? -8.612 1.085 15.774 1.00 90.25 98 VAL A O 1
ATOM 771 N N . LEU A 1 99 ? -7.652 2.094 14.022 1.00 90.31 99 LEU A N 1
ATOM 772 C CA . LEU A 1 99 ? -8.034 3.457 14.396 1.00 90.31 99 LEU A CA 1
ATOM 773 C C . LEU A 1 99 ? -9.546 3.682 14.324 1.00 90.31 99 LEU A C 1
ATOM 775 O O . LEU A 1 99 ? -10.125 4.185 15.287 1.00 90.31 99 LEU A O 1
ATOM 779 N N . LEU A 1 100 ? -10.199 3.272 13.233 1.00 89.56 100 LEU A N 1
ATOM 780 C CA . LEU A 1 100 ? -11.639 3.466 13.063 1.00 89.56 100 LEU A CA 1
ATOM 781 C C . LEU A 1 100 ? -12.464 2.748 14.154 1.00 89.56 100 LEU A C 1
ATOM 783 O O . LEU A 1 100 ? -13.293 3.408 14.781 1.00 89.56 100 LEU A O 1
ATOM 787 N N . PRO A 1 101 ? -12.230 1.461 14.491 1.00 86.31 101 PRO A N 1
ATOM 788 C CA . PRO A 1 101 ? -12.961 0.806 15.577 1.00 86.31 101 PRO A CA 1
ATOM 789 C C . PRO A 1 101 ? -12.714 1.444 16.949 1.00 86.31 101 PRO A C 1
ATOM 791 O O . PRO A 1 101 ? -13.623 1.470 17.780 1.00 86.31 101 PRO A O 1
ATOM 794 N N . ILE A 1 102 ? -11.501 1.951 17.205 1.00 87.50 102 ILE A N 1
ATOM 795 C CA . ILE A 1 102 ? -11.178 2.676 18.444 1.00 87.50 102 ILE A CA 1
ATOM 796 C C . ILE A 1 102 ? -11.965 3.987 18.512 1.00 87.50 102 ILE A C 1
ATOM 798 O O . ILE A 1 102 ? -12.577 4.273 19.541 1.00 87.50 102 ILE A O 1
ATOM 802 N N . ALA A 1 103 ? -11.985 4.757 17.421 1.00 87.81 103 ALA A N 1
ATOM 803 C CA . ALA A 1 103 ? -12.732 6.005 17.337 1.00 87.81 103 ALA A CA 1
ATOM 804 C C . ALA A 1 103 ? -14.236 5.765 17.531 1.00 87.81 103 ALA A C 1
ATOM 806 O O . ALA A 1 103 ? -14.847 6.402 18.385 1.00 87.81 103 ALA A O 1
ATOM 807 N N . LEU A 1 104 ? -14.813 4.781 16.833 1.00 88.00 104 LEU A N 1
ATOM 808 C CA . LEU A 1 104 ? -16.233 4.433 16.954 1.00 88.00 104 LEU A CA 1
ATOM 809 C C . LEU A 1 104 ? -16.613 4.051 18.391 1.00 88.00 104 LEU A C 1
ATOM 811 O O . LEU A 1 104 ? -17.575 4.588 18.928 1.00 88.00 104 LEU A O 1
ATOM 815 N N . LYS A 1 105 ? -15.817 3.205 19.062 1.00 86.12 105 LYS A N 1
ATOM 816 C CA . LYS A 1 105 ? -16.059 2.837 20.472 1.00 86.12 105 LYS A CA 1
ATOM 817 C C . LYS A 1 105 ? -16.008 4.027 21.428 1.00 86.12 105 LYS A C 1
ATOM 819 O O . LYS A 1 105 ? -16.661 3.984 22.466 1.00 86.12 105 LYS A O 1
ATOM 824 N N . ARG A 1 106 ? -15.206 5.048 21.116 1.00 86.31 106 ARG A N 1
ATOM 825 C CA . ARG A 1 106 ? -15.100 6.266 21.925 1.00 86.31 106 ARG A CA 1
ATOM 826 C C . ARG A 1 106 ? -16.315 7.177 21.755 1.00 86.31 106 ARG A C 1
ATOM 828 O O . ARG A 1 106 ? -16.668 7.836 22.716 1.00 86.31 106 ARG A O 1
ATOM 835 N N . PHE A 1 107 ? -16.940 7.198 20.577 1.00 83.19 107 PHE A N 1
ATOM 836 C CA . PHE A 1 107 ? -18.141 8.001 20.312 1.00 83.19 107 PHE A CA 1
ATOM 837 C C . PHE A 1 107 ? -19.440 7.373 20.836 1.00 83.19 107 PHE A C 1
ATOM 839 O O . PHE A 1 107 ? -20.413 8.087 21.037 1.00 83.19 107 PHE A O 1
ATOM 846 N N . THR A 1 108 ? -19.487 6.052 21.033 1.00 78.88 108 THR A N 1
ATOM 847 C CA . THR A 1 108 ? -20.677 5.358 21.573 1.00 78.88 108 THR A CA 1
ATOM 848 C C . THR A 1 108 ? -20.718 5.315 23.111 1.00 78.88 108 THR A C 1
ATOM 850 O O . THR A 1 108 ? -21.671 4.784 23.673 1.00 78.88 108 THR A O 1
ATOM 853 N N . ARG A 1 109 ? -19.687 5.821 23.798 1.00 59.62 109 ARG A N 1
ATOM 854 C CA . ARG A 1 109 ? -19.650 5.980 25.261 1.00 59.62 109 ARG A CA 1
ATOM 855 C C . ARG A 1 109 ? -19.913 7.426 25.637 1.00 59.62 109 ARG A C 1
ATOM 857 O O . ARG A 1 109 ? -20.563 7.615 26.683 1.00 59.62 109 ARG A O 1
#